Protein AF-A0A935MJV1-F1 (afdb_monomer_lite)

Structure (mmCIF, N/CA/C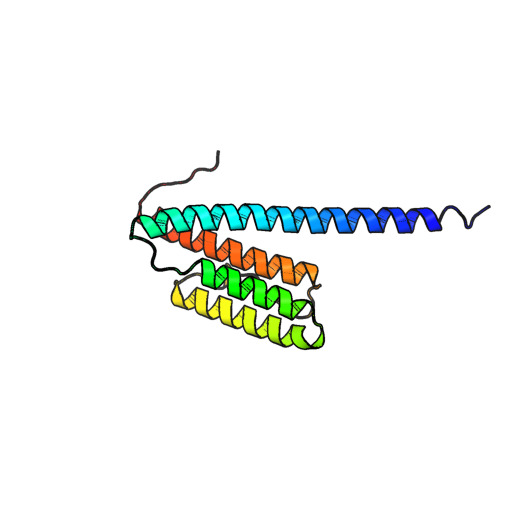/O backbone):
data_AF-A0A935MJV1-F1
#
_entry.id   AF-A0A935MJV1-F1
#
loop_
_atom_site.group_PDB
_atom_site.id
_atom_site.type_symbol
_atom_site.label_atom_id
_atom_site.label_alt_id
_atom_site.label_comp_id
_atom_site.label_asym_id
_atom_site.label_entity_id
_atom_site.label_seq_id
_atom_site.pdbx_PDB_ins_code
_atom_site.Cartn_x
_atom_site.Cartn_y
_atom_site.Cartn_z
_atom_site.occupancy
_atom_site.B_iso_or_equiv
_atom_site.auth_seq_id
_atom_site.auth_comp_id
_atom_site.auth_asym_id
_atom_site.auth_atom_id
_atom_site.pdbx_PDB_model_num
ATOM 1 N N . MET A 1 1 ? 25.104 28.721 -36.592 1.00 45.25 1 MET A N 1
ATOM 2 C CA . MET A 1 1 ? 24.408 28.799 -35.287 1.00 45.25 1 MET A CA 1
ATOM 3 C C . MET A 1 1 ? 23.009 28.169 -35.366 1.00 45.25 1 MET A C 1
ATOM 5 O O . MET A 1 1 ? 22.017 28.880 -35.366 1.00 45.25 1 MET A O 1
ATOM 9 N N . ARG A 1 2 ? 22.903 26.839 -35.495 1.00 43.41 2 ARG A N 1
ATOM 10 C CA . ARG A 1 2 ? 21.606 26.117 -35.509 1.00 43.41 2 ARG A CA 1
ATOM 11 C C . ARG A 1 2 ? 21.583 24.870 -34.611 1.00 43.41 2 ARG A C 1
ATOM 13 O O . ARG A 1 2 ? 20.514 24.358 -34.323 1.00 43.41 2 ARG A O 1
ATOM 20 N N . TYR A 1 3 ? 22.742 24.441 -34.107 1.00 45.44 3 TYR A N 1
ATOM 21 C CA . TYR A 1 3 ? 22.887 23.249 -33.261 1.00 45.44 3 TYR A CA 1
ATOM 22 C C . TYR A 1 3 ? 22.838 23.534 -31.750 1.00 45.44 3 TYR A C 1
ATOM 24 O O . TYR A 1 3 ? 22.781 22.605 -30.956 1.00 45.44 3 TYR A O 1
ATOM 32 N N . LEU A 1 4 ? 22.835 24.808 -31.342 1.00 46.62 4 LEU A N 1
ATOM 33 C CA . LEU A 1 4 ? 22.916 25.210 -29.929 1.00 46.62 4 LEU A CA 1
ATOM 34 C C . LEU A 1 4 ? 21.544 25.302 -29.235 1.00 46.62 4 LEU A C 1
ATOM 36 O O . LEU A 1 4 ? 21.467 25.220 -28.017 1.00 46.62 4 LEU A O 1
ATOM 40 N N . VAL A 1 5 ? 20.453 25.417 -30.001 1.00 50.09 5 VAL A N 1
ATOM 41 C CA . VAL A 1 5 ? 19.089 25.561 -29.453 1.00 50.09 5 VAL A CA 1
ATOM 42 C C . VAL A 1 5 ? 18.458 24.203 -29.116 1.00 50.09 5 VAL A C 1
ATOM 44 O O . VAL A 1 5 ? 17.668 24.102 -28.185 1.00 50.09 5 VAL A O 1
ATOM 47 N N . VAL A 1 6 ? 18.849 23.129 -29.810 1.00 49.47 6 VAL A N 1
ATOM 48 C CA . VAL A 1 6 ? 18.255 21.791 -29.616 1.00 49.47 6 VAL A CA 1
ATOM 49 C C . VAL A 1 6 ? 18.753 21.118 -28.328 1.00 49.47 6 VAL A C 1
ATOM 51 O O . VAL A 1 6 ? 18.018 20.355 -27.711 1.00 49.47 6 VAL A O 1
ATOM 54 N N . PHE A 1 7 ? 19.957 21.454 -27.853 1.00 42.78 7 PHE A N 1
ATOM 55 C CA . PHE A 1 7 ? 20.514 20.867 -26.626 1.00 42.78 7 PHE A CA 1
ATOM 56 C C . PHE A 1 7 ? 19.846 21.395 -25.341 1.00 42.78 7 PHE A C 1
ATOM 58 O O . PHE A 1 7 ? 19.803 20.698 -24.331 1.00 42.78 7 PHE A O 1
ATOM 65 N N . PHE A 1 8 ? 19.274 22.604 -25.378 1.00 44.78 8 PHE A N 1
ATOM 66 C CA . PHE A 1 8 ? 18.661 23.240 -24.205 1.00 44.78 8 PHE A CA 1
ATOM 67 C C . PHE A 1 8 ? 17.241 22.724 -23.906 1.00 44.78 8 PHE A C 1
ATOM 69 O O . PHE A 1 8 ? 16.795 22.759 -22.762 1.00 44.78 8 PHE A O 1
ATOM 76 N N . VAL A 1 9 ? 16.541 22.188 -24.912 1.00 48.84 9 VAL A N 1
ATOM 77 C CA . VAL A 1 9 ? 15.168 21.678 -24.752 1.00 48.84 9 VAL A CA 1
ATOM 78 C C . VAL A 1 9 ? 15.147 20.297 -24.080 1.00 48.84 9 VAL A C 1
ATOM 80 O O . VAL A 1 9 ? 14.246 20.021 -23.294 1.00 48.84 9 VAL A O 1
ATOM 83 N N . CYS A 1 10 ? 16.169 19.455 -24.278 1.00 45.19 10 CYS A N 1
ATOM 84 C CA . CYS A 1 10 ? 16.252 18.154 -23.597 1.00 45.19 10 CYS A CA 1
ATOM 85 C C . CYS A 1 10 ? 16.574 18.266 -22.095 1.00 45.19 10 CYS A C 1
ATOM 87 O O . CYS A 1 10 ? 16.150 17.414 -21.319 1.00 45.19 10 CYS A O 1
ATOM 89 N N . LEU A 1 11 ? 17.282 19.316 -21.664 1.00 47.06 11 LEU A N 1
ATOM 90 C CA . LEU A 1 11 ? 17.616 19.526 -20.247 1.00 47.06 11 LEU A CA 1
ATOM 91 C C . LEU A 1 11 ? 16.421 20.031 -19.423 1.00 47.06 11 LEU A C 1
ATOM 93 O O . LEU A 1 11 ? 16.272 19.643 -18.268 1.00 47.06 11 LEU A O 1
ATOM 97 N N . ALA A 1 12 ? 15.532 20.833 -20.016 1.00 50.91 12 ALA A N 1
ATOM 98 C CA . ALA A 1 12 ? 14.360 21.361 -19.315 1.00 50.91 12 ALA A CA 1
ATOM 99 C C . ALA A 1 12 ? 13.291 20.286 -19.027 1.00 50.91 12 ALA A C 1
ATOM 101 O O . ALA A 1 12 ? 12.625 20.336 -17.993 1.00 50.91 12 ALA A O 1
ATOM 102 N N . VAL A 1 13 ? 13.148 19.279 -19.898 1.00 49.84 13 VAL A N 1
ATOM 103 C CA . VAL A 1 13 ? 12.170 18.192 -19.699 1.00 49.84 13 VAL A CA 1
ATOM 104 C C . VAL A 1 13 ? 12.617 17.238 -18.585 1.00 49.84 13 VAL A C 1
ATOM 106 O O . VAL A 1 13 ? 11.784 16.817 -17.779 1.00 49.84 13 VAL A O 1
ATOM 109 N N . SER A 1 14 ? 13.921 16.969 -18.462 1.00 49.19 14 SER A N 1
ATOM 110 C CA . SER A 1 14 ? 14.461 16.091 -17.412 1.00 49.19 14 SER A CA 1
ATOM 111 C C . SER A 1 14 ? 14.324 16.661 -15.993 1.00 49.19 14 SER A C 1
ATOM 113 O O . SER A 1 14 ? 14.204 15.880 -15.054 1.00 49.19 14 SER A O 1
ATOM 115 N N . CYS A 1 15 ? 14.261 17.987 -15.815 1.00 49.22 15 CYS A N 1
ATOM 116 C CA . CYS A 1 15 ? 14.002 18.585 -14.496 1.00 49.22 15 CYS A CA 1
ATOM 117 C C . CYS A 1 15 ? 12.540 18.431 -14.044 1.00 49.22 15 CYS A C 1
ATOM 119 O O . CYS A 1 15 ? 12.290 18.161 -12.877 1.00 49.22 15 CYS A O 1
ATOM 121 N N . SER A 1 16 ? 11.570 18.518 -14.960 1.00 57.41 16 SER A N 1
ATOM 122 C CA . SER A 1 16 ? 10.143 18.457 -14.593 1.00 57.41 16 SER A CA 1
ATOM 123 C C . SER A 1 16 ? 9.663 17.075 -14.125 1.00 57.41 16 SER A C 1
ATOM 125 O O . SER A 1 16 ? 8.659 16.972 -13.422 1.00 57.41 16 SER A O 1
ATOM 127 N N . ARG A 1 17 ? 10.364 16.003 -14.519 1.00 56.88 17 ARG A N 1
ATOM 128 C CA . ARG A 1 17 ? 9.986 14.625 -14.179 1.00 56.88 17 ARG A CA 1
ATOM 129 C C . ARG A 1 17 ? 10.389 14.254 -12.751 1.00 56.88 17 ARG A C 1
ATOM 131 O O . ARG A 1 17 ? 9.585 13.659 -12.046 1.00 56.88 17 ARG A O 1
ATOM 138 N N . GLY A 1 18 ? 11.580 14.673 -12.319 1.00 61.56 18 GLY A N 1
ATOM 139 C CA . GLY A 1 18 ? 12.052 14.445 -10.949 1.00 61.56 18 GLY A CA 1
ATOM 140 C C . GLY A 1 18 ? 11.225 15.188 -9.895 1.00 61.56 18 GLY A C 1
ATOM 141 O O . GLY A 1 18 ? 10.967 14.642 -8.827 1.00 61.56 18 GLY A O 1
ATOM 142 N N . ASP A 1 19 ? 10.748 16.397 -10.210 1.00 68.06 19 ASP A N 1
ATOM 143 C CA . ASP A 1 19 ? 9.903 17.171 -9.291 1.00 68.06 19 ASP A CA 1
ATOM 144 C C . ASP A 1 19 ? 8.531 16.516 -9.071 1.00 68.06 19 ASP A C 1
ATOM 146 O O . ASP A 1 19 ? 8.060 16.442 -7.938 1.00 68.06 19 ASP A O 1
ATOM 150 N N . ARG A 1 20 ? 7.917 15.971 -10.131 1.00 70.38 20 ARG A N 1
ATOM 151 C CA . ARG A 1 20 ? 6.622 15.271 -10.042 1.00 70.38 20 ARG A CA 1
ATOM 152 C C . ARG A 1 20 ? 6.709 13.955 -9.279 1.00 70.38 20 ARG A C 1
ATOM 154 O O . ARG A 1 20 ? 5.825 13.654 -8.481 1.00 70.38 20 ARG A O 1
ATOM 161 N N . GLU A 1 21 ? 7.769 13.182 -9.510 1.00 74.31 21 GLU A N 1
ATOM 162 C CA . GLU A 1 21 ? 8.007 11.935 -8.781 1.00 74.31 21 GLU A CA 1
ATOM 163 C C . GLU A 1 21 ? 8.151 12.220 -7.282 1.00 74.31 21 GLU A C 1
ATOM 165 O O . GLU A 1 21 ? 7.480 11.604 -6.454 1.00 74.31 21 GLU A O 1
ATOM 170 N N . LYS A 1 22 ? 8.968 13.220 -6.932 1.00 79.50 22 LYS A N 1
ATOM 171 C CA . LYS A 1 22 ? 9.174 13.633 -5.545 1.00 79.50 22 LYS A CA 1
ATOM 172 C C . LYS A 1 22 ? 7.881 14.115 -4.888 1.00 79.50 22 LYS A C 1
ATOM 174 O O . LYS A 1 22 ? 7.577 13.686 -3.780 1.00 79.50 22 LYS A O 1
ATOM 179 N N . GLU A 1 23 ? 7.099 14.941 -5.579 1.00 80.69 23 GLU A N 1
ATOM 180 C CA . GLU A 1 23 ? 5.800 15.413 -5.090 1.00 80.69 23 GLU A CA 1
ATOM 181 C C . GLU A 1 23 ? 4.832 14.247 -4.821 1.00 80.69 23 GLU A C 1
ATOM 183 O O . GLU A 1 23 ? 4.175 14.214 -3.778 1.00 80.69 23 GLU A O 1
ATOM 188 N N . SER A 1 24 ? 4.789 13.244 -5.707 1.00 79.88 24 SER A N 1
ATOM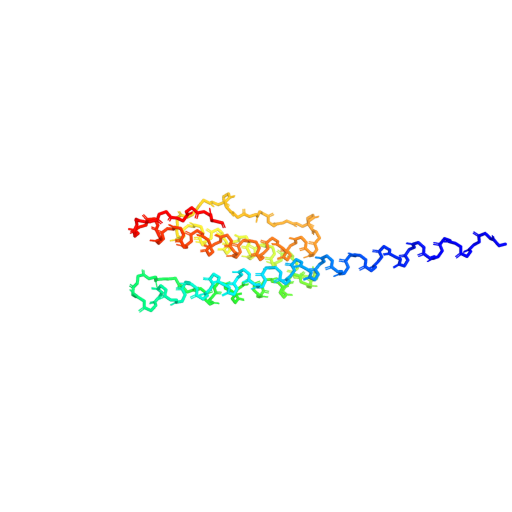 189 C CA . SER A 1 24 ? 3.958 12.049 -5.505 1.00 79.88 24 SER A CA 1
ATOM 190 C C . SER A 1 24 ? 4.417 11.217 -4.307 1.00 79.88 24 SER A C 1
ATOM 192 O O . SER A 1 24 ? 3.587 10.732 -3.536 1.00 79.88 24 SER A O 1
ATOM 194 N N . GLN A 1 25 ? 5.728 11.034 -4.132 1.00 82.44 25 GLN A N 1
ATOM 195 C CA . GLN A 1 25 ? 6.269 10.280 -2.998 1.00 82.44 25 GLN A CA 1
ATOM 196 C C . GLN A 1 25 ? 6.013 11.007 -1.669 1.00 82.44 25 GLN A C 1
ATOM 198 O O . GLN A 1 25 ? 5.605 10.377 -0.690 1.00 82.44 25 GLN A O 1
ATOM 203 N N . ASP A 1 26 ? 6.171 12.332 -1.647 1.00 87.38 26 ASP A N 1
ATOM 204 C CA . ASP A 1 26 ? 5.879 13.169 -0.481 1.00 87.38 26 ASP A CA 1
ATOM 205 C C . ASP A 1 26 ? 4.382 13.129 -0.122 1.00 87.38 26 ASP A C 1
ATOM 207 O O . ASP A 1 26 ? 4.027 13.023 1.058 1.00 87.38 26 ASP A O 1
ATOM 211 N N . TYR A 1 27 ? 3.497 13.139 -1.128 1.00 89.25 27 TYR A N 1
ATOM 212 C CA . TYR A 1 27 ? 2.057 12.953 -0.938 1.00 89.25 27 TYR A CA 1
ATOM 213 C C . TYR A 1 27 ? 1.738 11.610 -0.271 1.00 89.25 27 TYR A C 1
ATOM 215 O O . TYR A 1 27 ? 1.084 11.587 0.777 1.00 89.25 27 TYR A O 1
ATOM 223 N N . PHE A 1 28 ? 2.226 10.497 -0.834 1.00 90.00 28 PHE A N 1
ATOM 224 C CA . PHE A 1 28 ? 1.964 9.170 -0.274 1.00 90.00 28 PHE A CA 1
ATOM 225 C C . PHE A 1 28 ? 2.489 9.048 1.148 1.00 90.00 28 PHE A C 1
ATOM 227 O O . PHE A 1 28 ? 1.771 8.561 2.019 1.00 90.00 28 PHE A O 1
ATOM 234 N N . LYS A 1 29 ? 3.706 9.541 1.401 1.00 90.62 29 LYS A N 1
ATOM 235 C CA . LYS A 1 29 ? 4.295 9.547 2.737 1.00 90.62 29 LYS A CA 1
ATOM 236 C C . LYS A 1 29 ? 3.392 10.260 3.740 1.00 90.62 29 LYS A C 1
ATOM 238 O O . LYS A 1 29 ? 3.060 9.690 4.775 1.00 90.62 29 LYS A O 1
ATOM 243 N N . LYS A 1 30 ? 2.959 11.483 3.423 1.00 92.50 30 LYS A N 1
ATOM 244 C CA . LYS A 1 30 ? 2.107 12.285 4.308 1.00 92.50 30 LYS A CA 1
ATOM 245 C C . LYS A 1 30 ? 0.775 11.594 4.611 1.00 92.50 30 LYS A C 1
ATOM 247 O O . LYS A 1 30 ? 0.355 11.563 5.769 1.00 92.50 30 LYS A O 1
ATOM 252 N N . GLU A 1 31 ? 0.104 11.057 3.595 1.00 92.44 31 GLU A N 1
ATOM 253 C CA . GLU A 1 31 ? -1.197 10.408 3.777 1.00 92.44 31 GLU A CA 1
ATOM 254 C C . GLU A 1 31 ? -1.080 9.088 4.547 1.00 92.44 31 GLU A C 1
ATOM 256 O O . GLU A 1 31 ? -1.866 8.854 5.467 1.00 92.44 31 GLU A O 1
ATOM 261 N N . ILE A 1 32 ? -0.080 8.259 4.236 1.00 91.50 32 ILE A N 1
ATOM 262 C CA . ILE A 1 32 ? 0.193 7.0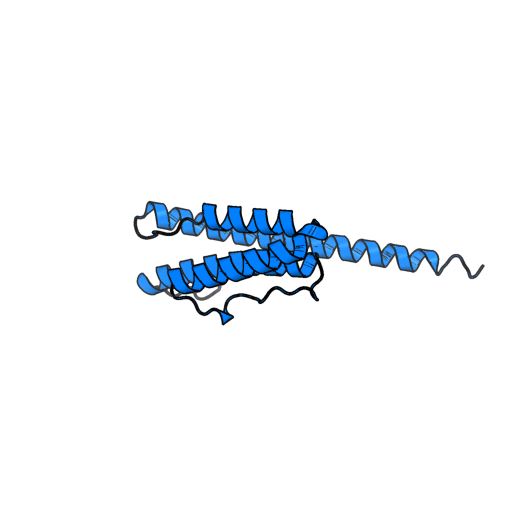14 4.964 1.00 91.50 32 ILE A CA 1
ATOM 263 C C . ILE A 1 32 ? 0.509 7.310 6.429 1.00 91.50 32 ILE A C 1
ATOM 265 O O . ILE A 1 32 ? -0.173 6.774 7.303 1.00 91.50 32 ILE A O 1
ATOM 269 N N . ASP A 1 33 ? 1.441 8.228 6.704 1.00 91.31 33 ASP A N 1
ATOM 270 C CA . ASP A 1 33 ? 1.814 8.612 8.069 1.00 91.31 33 ASP A CA 1
ATOM 271 C C . ASP A 1 33 ? 0.572 9.118 8.843 1.00 91.31 33 ASP A C 1
ATOM 273 O O . ASP A 1 33 ? 0.333 8.732 9.993 1.00 91.31 33 ASP A O 1
ATOM 277 N N . SER A 1 34 ? -0.297 9.903 8.188 1.00 89.88 34 SER A N 1
ATOM 278 C CA . SER A 1 34 ? -1.562 10.373 8.772 1.00 89.88 34 SER A CA 1
ATOM 279 C C . SER A 1 34 ? -2.547 9.239 9.082 1.00 89.88 34 SER A C 1
ATOM 281 O O . SER A 1 34 ? -3.177 9.239 10.147 1.00 89.88 34 SER A O 1
ATOM 283 N N . ARG A 1 35 ? -2.723 8.264 8.178 1.00 90.00 35 ARG A N 1
ATOM 284 C CA . ARG A 1 35 ? -3.662 7.149 8.398 1.00 90.00 35 ARG A CA 1
ATOM 285 C C . ARG A 1 35 ? -3.143 6.158 9.426 1.00 90.00 35 ARG A C 1
ATOM 287 O O . ARG A 1 35 ? -3.932 5.708 10.254 1.00 90.00 35 ARG A O 1
ATOM 294 N N . MET A 1 36 ? -1.841 5.887 9.438 1.00 90.50 36 MET A N 1
ATOM 295 C CA . MET A 1 36 ? -1.205 5.063 10.462 1.00 90.50 36 MET A CA 1
ATOM 296 C C . MET A 1 36 ? -1.378 5.669 11.857 1.00 90.50 36 MET A C 1
ATOM 298 O O . MET A 1 36 ? -1.737 4.944 12.784 1.00 90.50 36 MET A O 1
ATOM 302 N N . ALA A 1 37 ? -1.200 6.988 12.013 1.00 89.12 37 ALA A N 1
ATOM 303 C CA . ALA A 1 37 ? -1.428 7.671 13.288 1.00 89.12 37 ALA A CA 1
ATOM 304 C C . ALA A 1 37 ? -2.873 7.487 13.786 1.00 89.12 37 ALA A C 1
ATOM 306 O O . ALA A 1 37 ? -3.084 7.028 14.908 1.00 89.12 37 ALA A O 1
ATOM 307 N N . LYS A 1 38 ? -3.863 7.728 12.916 1.00 86.75 38 LYS A N 1
ATOM 308 C CA . LYS A 1 38 ? -5.290 7.535 13.238 1.00 86.75 38 LYS A CA 1
ATOM 309 C C . LYS A 1 38 ? -5.626 6.087 13.597 1.00 86.75 38 LYS A C 1
ATOM 311 O O . LYS A 1 38 ? -6.383 5.831 14.525 1.00 86.75 38 LYS A O 1
ATOM 316 N N . LEU A 1 39 ? -5.075 5.118 12.870 1.00 86.38 39 LEU A N 1
ATOM 317 C CA . LEU A 1 39 ? -5.298 3.701 13.162 1.00 86.38 39 LEU A CA 1
ATOM 318 C C . LEU A 1 39 ? -4.636 3.277 14.477 1.00 86.38 39 LEU A C 1
ATOM 320 O O . LEU A 1 39 ? -5.185 2.459 15.211 1.00 86.38 39 LEU A O 1
ATOM 324 N N . LYS A 1 40 ? -3.479 3.854 14.808 1.00 84.81 40 LYS A N 1
ATOM 325 C CA . LYS A 1 40 ? -2.800 3.619 16.083 1.00 84.81 40 LYS A CA 1
ATOM 326 C C . LYS A 1 40 ? -3.615 4.154 17.263 1.00 84.81 40 LYS A C 1
ATOM 328 O O . LYS A 1 40 ? -3.716 3.460 18.268 1.00 84.81 40 LYS A O 1
ATOM 333 N N . GLU A 1 41 ? -4.234 5.327 17.126 1.00 82.94 41 GLU A N 1
ATOM 334 C CA . GLU A 1 41 ? -5.186 5.858 18.115 1.00 82.94 41 GLU A CA 1
ATOM 335 C C . GLU A 1 41 ? -6.349 4.881 18.358 1.00 82.94 41 GLU A C 1
ATOM 337 O O . GLU A 1 41 ? -6.651 4.565 19.506 1.00 82.94 41 GLU A O 1
ATOM 342 N N . LEU A 1 42 ? -6.933 4.318 17.292 1.00 77.62 42 LEU A N 1
ATOM 343 C CA . LEU A 1 42 ? -8.009 3.321 17.399 1.00 77.62 42 LEU A CA 1
ATOM 344 C C . LEU A 1 42 ? -7.548 2.000 18.039 1.00 77.62 42 LEU A C 1
ATOM 346 O O . LEU A 1 42 ? -8.295 1.389 18.798 1.00 77.62 42 LEU A O 1
ATOM 350 N N . LYS A 1 43 ? -6.310 1.559 17.779 1.00 73.25 43 LYS A N 1
ATOM 351 C CA . LYS A 1 43 ? -5.733 0.358 18.411 1.00 73.25 43 LYS A CA 1
ATOM 352 C C . LYS A 1 43 ? -5.588 0.515 19.925 1.00 73.25 43 LYS A C 1
ATOM 354 O O . LYS A 1 43 ? -5.829 -0.443 20.647 1.00 73.25 43 LYS A O 1
ATOM 359 N N . PHE A 1 44 ? -5.229 1.706 20.408 1.00 63.31 44 PHE A N 1
ATOM 360 C CA . PHE A 1 44 ? -5.166 1.990 21.848 1.00 63.31 44 PHE A CA 1
ATOM 361 C C . PHE A 1 44 ? -6.544 2.096 22.514 1.00 63.31 44 PHE A C 1
ATOM 363 O O . PHE A 1 44 ? -6.629 1.981 23.732 1.00 63.31 44 PHE A O 1
ATOM 370 N N . ALA A 1 45 ? -7.610 2.288 21.733 1.00 63.44 45 ALA A N 1
ATOM 371 C CA . ALA A 1 45 ? -8.994 2.255 22.201 1.00 63.44 45 ALA A CA 1
ATOM 372 C C . ALA A 1 45 ? -9.608 0.831 22.191 1.00 63.44 45 ALA A C 1
ATOM 374 O O . ALA A 1 45 ? -10.826 0.696 22.266 1.00 63.44 45 ALA A O 1
ATOM 375 N N . ASP A 1 46 ? -8.780 -0.221 22.079 1.00 60.38 46 ASP A N 1
ATOM 376 C CA . ASP A 1 46 ? -9.133 -1.656 22.105 1.00 60.38 46 ASP A CA 1
ATOM 377 C C . ASP A 1 46 ? -10.107 -2.158 21.016 1.00 60.38 46 ASP A C 1
ATOM 379 O O . ASP A 1 46 ? -10.575 -3.297 21.065 1.00 60.38 46 ASP A O 1
ATOM 383 N N . SER A 1 47 ? -10.382 -1.370 19.972 1.00 61.59 47 SER A N 1
ATOM 384 C CA . SER A 1 47 ? -11.295 -1.780 18.894 1.00 61.59 47 SER A CA 1
ATOM 385 C C . SER A 1 47 ? -10.583 -2.469 17.715 1.00 61.59 47 SER A C 1
ATOM 387 O O . SER A 1 47 ? -11.152 -3.356 17.068 1.00 61.59 47 SER A O 1
ATOM 389 N N . LEU A 1 48 ? -9.323 -2.116 17.427 1.00 70.81 48 LEU A N 1
ATOM 390 C CA . LEU A 1 48 ? -8.627 -2.503 16.192 1.00 70.81 48 LEU A CA 1
ATOM 391 C C . LEU A 1 48 ? -7.675 -3.708 16.346 1.00 70.81 48 LEU A C 1
ATOM 393 O O . LEU A 1 48 ? -6.606 -3.591 16.938 1.00 70.81 48 LEU A O 1
ATOM 397 N N . GLN A 1 49 ? -7.991 -4.841 15.700 1.00 73.94 49 GLN A N 1
ATOM 398 C CA . GLN A 1 49 ? -7.137 -6.051 15.662 1.00 73.94 49 GLN A CA 1
ATOM 399 C C . GLN A 1 49 ? -6.249 -6.148 14.403 1.00 73.94 49 GLN A C 1
ATOM 401 O O . GLN A 1 49 ? -5.951 -7.239 13.916 1.00 73.94 49 GLN A O 1
ATOM 406 N N . VAL A 1 50 ? -5.846 -5.013 13.828 1.00 80.75 50 VAL A N 1
ATOM 407 C CA . VAL A 1 50 ? -5.007 -4.977 12.617 1.00 80.75 50 VAL A CA 1
ATOM 408 C C . VAL A 1 50 ? -3.588 -4.556 12.976 1.00 80.75 50 VAL A C 1
ATOM 410 O O . VAL A 1 50 ? -3.390 -3.557 13.674 1.00 80.75 50 VAL A O 1
ATOM 413 N N . ASP A 1 51 ? -2.591 -5.294 12.482 1.00 85.38 51 ASP A N 1
ATOM 414 C CA . ASP A 1 51 ? -1.199 -4.856 12.535 1.00 85.38 51 ASP A CA 1
ATOM 415 C C . ASP A 1 51 ? -0.869 -3.971 11.328 1.00 85.38 51 ASP A C 1
ATOM 417 O O . ASP A 1 51 ? -0.545 -4.427 10.237 1.00 85.38 51 ASP A O 1
ATOM 421 N N . ILE A 1 52 ? -1.016 -2.667 11.531 1.00 87.56 52 ILE A N 1
ATOM 422 C CA . ILE A 1 52 ? -0.764 -1.648 10.510 1.00 87.56 52 ILE A CA 1
ATOM 423 C C . ILE A 1 52 ? 0.732 -1.493 10.214 1.00 87.56 52 ILE A C 1
ATOM 425 O O . ILE A 1 52 ? 1.100 -1.135 9.099 1.00 87.56 52 ILE A O 1
ATOM 429 N N . LEU A 1 53 ? 1.601 -1.779 11.189 1.00 88.19 53 LEU A N 1
ATOM 430 C CA . LEU A 1 53 ? 3.044 -1.676 10.992 1.00 88.19 53 LEU A CA 1
ATOM 431 C C . LEU A 1 53 ? 3.561 -2.821 10.115 1.00 88.19 53 LEU A C 1
ATOM 433 O O . LEU A 1 53 ? 4.438 -2.603 9.279 1.00 88.19 53 LEU A O 1
ATOM 437 N N . GLU A 1 54 ? 2.994 -4.018 10.277 1.00 90.94 54 GLU A N 1
ATOM 438 C CA . GLU A 1 54 ? 3.274 -5.165 9.408 1.00 90.94 54 GLU A CA 1
ATOM 439 C C . GLU A 1 54 ? 2.959 -4.841 7.939 1.00 90.94 54 GLU A C 1
ATOM 441 O O . GLU A 1 54 ? 3.803 -5.056 7.070 1.00 90.94 54 GLU A O 1
ATOM 446 N N . VAL A 1 55 ? 1.794 -4.238 7.666 1.00 92.44 55 VAL A N 1
ATOM 447 C CA . VAL A 1 55 ? 1.392 -3.845 6.302 1.00 92.44 55 VAL A CA 1
ATOM 448 C C . VAL A 1 55 ? 2.369 -2.849 5.686 1.00 92.44 55 VAL A C 1
ATOM 450 O O . VAL A 1 55 ? 2.822 -3.060 4.562 1.00 92.44 55 VAL A O 1
ATOM 453 N N . HIS A 1 56 ? 2.748 -1.808 6.429 1.00 94.81 56 HIS A N 1
ATOM 454 C CA . HIS A 1 56 ? 3.740 -0.835 5.971 1.00 94.81 56 HIS A CA 1
ATOM 455 C C . HIS A 1 56 ? 5.089 -1.496 5.643 1.00 94.81 56 HIS A C 1
ATOM 457 O O . HIS A 1 56 ? 5.685 -1.237 4.598 1.00 94.81 56 HIS A O 1
ATOM 463 N N . THR A 1 57 ? 5.541 -2.399 6.517 1.00 95.06 57 THR A N 1
ATOM 464 C CA . THR A 1 57 ? 6.831 -3.089 6.384 1.00 95.06 57 THR A CA 1
ATOM 465 C C . THR A 1 57 ? 6.871 -3.996 5.153 1.00 95.06 57 THR A C 1
ATOM 467 O O . THR A 1 57 ? 7.860 -3.990 4.418 1.00 95.06 57 THR A O 1
ATOM 470 N N . GLU A 1 58 ? 5.802 -4.751 4.881 1.00 95.38 58 GLU A N 1
ATOM 471 C CA . GLU A 1 58 ? 5.734 -5.597 3.682 1.00 95.38 58 GLU A CA 1
ATOM 472 C C . GLU A 1 58 ? 5.669 -4.762 2.396 1.00 95.38 58 GLU A C 1
ATOM 474 O O . GLU A 1 58 ? 6.332 -5.092 1.412 1.00 95.38 58 GLU A O 1
ATOM 479 N N . VAL A 1 59 ? 4.959 -3.630 2.399 1.00 94.81 59 VAL A N 1
ATOM 480 C CA . VAL A 1 59 ? 4.931 -2.723 1.239 1.00 94.81 59 VAL A CA 1
ATOM 481 C C . VAL A 1 59 ? 6.312 -2.124 0.963 1.00 94.81 59 VAL A C 1
ATOM 483 O O . VAL A 1 59 ? 6.756 -2.122 -0.188 1.00 94.81 59 VAL A O 1
ATOM 486 N N . ASP A 1 60 ? 7.035 -1.686 1.994 1.00 94.50 60 ASP A N 1
ATOM 487 C CA . ASP A 1 60 ? 8.410 -1.191 1.856 1.00 94.50 60 ASP A CA 1
ATOM 488 C C . ASP A 1 60 ? 9.368 -2.274 1.343 1.00 94.50 60 ASP A C 1
ATOM 490 O O . ASP A 1 60 ? 10.241 -2.007 0.507 1.00 94.50 60 ASP A O 1
ATOM 494 N N . ARG A 1 61 ? 9.166 -3.525 1.764 1.00 95.19 61 ARG A N 1
ATOM 495 C CA . ARG A 1 61 ? 9.904 -4.673 1.235 1.00 95.19 61 ARG A CA 1
ATOM 496 C C . ARG A 1 61 ? 9.625 -4.893 -0.253 1.00 95.19 61 ARG A C 1
ATOM 498 O O . ARG A 1 61 ? 10.570 -5.109 -1.013 1.00 95.19 61 ARG A O 1
ATOM 505 N N . PHE A 1 62 ? 8.370 -4.820 -0.699 1.00 95.19 62 PHE A N 1
ATOM 506 C CA . PHE A 1 62 ? 8.033 -4.952 -2.124 1.00 95.19 62 PHE A CA 1
ATOM 507 C C . PHE A 1 62 ? 8.616 -3.812 -2.957 1.00 95.19 62 PHE A C 1
ATOM 509 O O . PHE A 1 62 ? 9.148 -4.058 -4.043 1.00 95.19 62 PHE A O 1
ATOM 516 N N . LEU A 1 63 ? 8.593 -2.585 -2.433 1.00 93.44 63 LEU A N 1
ATOM 517 C CA . LEU A 1 63 ? 9.229 -1.433 -3.069 1.00 93.44 63 LEU A CA 1
ATOM 518 C C . LEU A 1 63 ? 10.727 -1.657 -3.251 1.00 93.44 63 LEU A C 1
ATOM 520 O O . LEU A 1 63 ? 11.246 -1.427 -4.342 1.00 93.44 63 LEU A O 1
ATOM 524 N N . LEU A 1 64 ? 11.416 -2.153 -2.222 1.00 93.25 64 LEU A N 1
ATOM 525 C CA . LEU A 1 64 ? 12.836 -2.477 -2.317 1.00 93.25 64 LEU A CA 1
ATOM 526 C C . LEU A 1 64 ? 13.101 -3.555 -3.377 1.00 93.25 64 LEU A C 1
ATOM 528 O O . LEU A 1 64 ? 13.961 -3.355 -4.231 1.00 93.25 64 LEU A O 1
ATOM 532 N N . LEU A 1 65 ? 12.334 -4.650 -3.365 1.00 91.62 65 LEU A N 1
ATOM 533 C CA . LEU A 1 65 ? 12.472 -5.738 -4.340 1.00 91.62 65 LEU A CA 1
ATOM 534 C C . LEU A 1 65 ? 12.175 -5.285 -5.774 1.00 91.62 65 LEU A C 1
ATOM 536 O O . LEU A 1 65 ? 12.826 -5.744 -6.702 1.00 91.62 65 LEU A O 1
ATOM 540 N N . SER A 1 66 ? 11.217 -4.374 -5.964 1.00 91.19 66 SER A N 1
ATOM 541 C CA . SER A 1 66 ? 10.828 -3.895 -7.297 1.00 91.19 66 SER A CA 1
ATOM 542 C C . SER A 1 66 ? 11.915 -3.072 -7.994 1.00 91.19 66 SER A C 1
ATOM 544 O O . SER A 1 66 ? 11.918 -2.981 -9.216 1.00 91.19 66 SER A O 1
ATOM 546 N N . LYS A 1 67 ? 12.852 -2.484 -7.239 1.00 89.75 67 LYS A N 1
ATOM 547 C CA . LYS A 1 67 ? 13.962 -1.697 -7.800 1.00 89.75 67 LYS A CA 1
ATOM 548 C C . LYS A 1 67 ? 15.007 -2.563 -8.495 1.00 89.75 67 LYS A C 1
ATOM 550 O O . LYS A 1 67 ? 15.766 -2.050 -9.314 1.00 89.75 67 LYS A O 1
ATOM 555 N N . ASP A 1 68 ? 15.057 -3.845 -8.157 1.00 89.50 68 ASP A N 1
ATOM 556 C CA . ASP A 1 68 ? 15.932 -4.812 -8.795 1.00 89.50 68 ASP A CA 1
ATOM 557 C C . ASP A 1 68 ? 15.167 -5.539 -9.906 1.00 89.50 68 ASP A C 1
ATOM 559 O O . ASP A 1 68 ? 14.168 -6.218 -9.663 1.00 89.50 68 ASP A O 1
ATOM 563 N N . ILE A 1 69 ? 15.643 -5.389 -11.143 1.00 82.50 69 ILE A N 1
ATOM 564 C CA . ILE A 1 69 ? 14.980 -5.935 -12.328 1.00 82.50 69 ILE A CA 1
ATOM 565 C C . ILE A 1 69 ? 14.911 -7.466 -12.303 1.00 82.50 69 ILE A C 1
ATOM 567 O O . ILE A 1 69 ? 13.938 -8.033 -12.797 1.00 82.50 69 ILE A O 1
ATOM 571 N N . GLU A 1 70 ? 15.891 -8.132 -11.683 1.00 88.06 70 GLU A N 1
ATOM 572 C CA . GLU A 1 70 ? 15.904 -9.593 -11.536 1.00 88.06 70 GLU A CA 1
ATOM 573 C C . GLU A 1 70 ? 14.813 -10.066 -10.564 1.00 88.06 70 GLU A C 1
ATOM 575 O O . GLU A 1 70 ? 14.280 -11.169 -10.694 1.00 88.06 70 GLU A O 1
ATOM 580 N N . ASN A 1 71 ? 14.427 -9.196 -9.627 1.00 89.50 71 ASN A N 1
ATOM 581 C CA . ASN A 1 71 ? 13.441 -9.461 -8.585 1.00 89.50 71 ASN A CA 1
ATOM 582 C C . ASN A 1 71 ? 12.071 -8.817 -8.852 1.00 89.50 71 ASN A C 1
ATOM 584 O O . ASN A 1 71 ? 11.130 -9.040 -8.084 1.00 89.50 71 ASN A O 1
ATOM 588 N N . LEU A 1 72 ? 11.917 -8.065 -9.946 1.00 90.06 72 LEU A N 1
ATOM 589 C CA . LEU A 1 72 ? 10.689 -7.339 -10.274 1.00 90.06 72 LEU A CA 1
ATOM 590 C C . LEU A 1 72 ? 9.476 -8.272 -10.375 1.00 90.06 72 LEU A C 1
ATOM 592 O O . LEU A 1 72 ? 8.436 -8.022 -9.767 1.00 90.06 72 LEU A O 1
ATOM 596 N N . ASP A 1 73 ? 9.630 -9.389 -11.083 1.00 91.50 73 ASP A N 1
ATOM 597 C CA . ASP A 1 73 ? 8.580 -10.401 -11.232 1.00 91.50 73 ASP A CA 1
ATOM 598 C C . ASP A 1 73 ? 8.153 -10.999 -9.892 1.00 91.50 73 ASP A C 1
ATOM 600 O O . ASP A 1 73 ? 6.965 -11.220 -9.638 1.00 91.50 73 ASP A O 1
ATOM 604 N N . VAL A 1 74 ? 9.131 -11.253 -9.023 1.00 92.69 74 VAL A N 1
ATOM 605 C CA . VAL A 1 74 ? 8.897 -11.787 -7.683 1.00 92.69 74 VAL A CA 1
ATOM 606 C C . VAL A 1 74 ? 8.149 -10.755 -6.842 1.00 92.69 74 VAL A C 1
ATOM 608 O O . VAL A 1 74 ? 7.145 -11.101 -6.224 1.00 92.69 74 VAL A O 1
ATOM 611 N N . SER A 1 75 ? 8.564 -9.486 -6.876 1.00 93.38 75 SER A N 1
ATOM 612 C CA . SER A 1 75 ? 7.891 -8.393 -6.165 1.00 93.38 75 SER A CA 1
ATOM 613 C C . SER A 1 75 ? 6.432 -8.225 -6.604 1.00 93.38 75 SER A C 1
ATOM 615 O O . SER A 1 75 ? 5.530 -8.152 -5.764 1.00 93.38 75 SER A O 1
ATOM 617 N N . ILE A 1 76 ? 6.165 -8.254 -7.914 1.00 93.94 76 ILE A N 1
ATOM 618 C CA . ILE A 1 76 ? 4.803 -8.159 -8.461 1.00 93.94 76 ILE A CA 1
ATOM 619 C C . ILE A 1 76 ? 3.938 -9.324 -7.964 1.00 93.94 76 ILE A C 1
ATOM 621 O O . ILE A 1 76 ? 2.816 -9.118 -7.504 1.00 93.94 76 ILE A O 1
ATOM 625 N N . ASN A 1 77 ? 4.446 -10.555 -8.021 1.00 94.88 77 ASN A N 1
ATOM 626 C CA . ASN A 1 77 ? 3.676 -11.724 -7.597 1.00 94.88 77 ASN A CA 1
ATOM 627 C C . ASN A 1 77 ? 3.425 -11.744 -6.083 1.00 94.88 77 ASN A C 1
ATOM 629 O O . ASN A 1 77 ? 2.312 -12.053 -5.652 1.00 94.88 77 ASN A O 1
ATOM 633 N N . LEU A 1 78 ? 4.434 -11.396 -5.279 1.00 95.25 78 LEU A N 1
ATOM 634 C CA . LEU A 1 78 ? 4.311 -11.339 -3.823 1.00 95.25 78 LEU A CA 1
ATOM 635 C C . LEU A 1 78 ? 3.332 -10.251 -3.383 1.00 95.25 78 LEU A C 1
ATOM 637 O O . LEU A 1 78 ? 2.442 -10.532 -2.586 1.00 95.25 78 LEU A O 1
ATOM 641 N N . SER A 1 79 ? 3.443 -9.046 -3.942 1.00 95.62 79 SER A N 1
ATOM 642 C CA . SER A 1 79 ? 2.541 -7.940 -3.607 1.00 95.62 79 SER A CA 1
ATOM 643 C C . SER A 1 79 ? 1.091 -8.238 -3.986 1.00 95.62 79 SER A C 1
ATOM 645 O O . SER A 1 79 ? 0.192 -8.010 -3.179 1.00 95.62 79 SER A O 1
ATOM 647 N N . ARG A 1 80 ? 0.839 -8.823 -5.166 1.00 94.50 80 ARG A N 1
ATOM 648 C CA . ARG A 1 80 ? -0.512 -9.255 -5.567 1.00 94.50 80 ARG A CA 1
ATOM 649 C C . ARG A 1 80 ? -1.100 -10.257 -4.583 1.00 94.50 80 ARG A C 1
ATOM 651 O O . ARG A 1 80 ? -2.204 -10.037 -4.094 1.00 94.50 80 ARG A O 1
ATOM 658 N N . LYS A 1 81 ? -0.343 -11.310 -4.259 1.00 95.31 81 LYS A N 1
ATOM 659 C CA . LYS A 1 81 ? -0.764 -12.326 -3.290 1.00 95.31 81 LYS A CA 1
ATOM 660 C C . LYS A 1 81 ? -1.048 -11.705 -1.920 1.00 95.31 81 LYS A C 1
ATOM 662 O O . LYS A 1 81 ? -2.054 -12.030 -1.302 1.00 95.31 81 LYS A O 1
ATOM 667 N N . TYR A 1 82 ? -0.199 -10.785 -1.474 1.00 95.81 82 TYR A N 1
ATOM 668 C CA . TYR A 1 82 ? -0.359 -10.109 -0.193 1.00 95.81 82 TYR A CA 1
ATOM 669 C C . TYR A 1 82 ? -1.658 -9.292 -0.119 1.00 95.81 82 TYR A C 1
ATOM 671 O O . TYR A 1 82 ? -2.430 -9.434 0.828 1.00 95.81 82 TYR A O 1
ATOM 679 N N . PHE A 1 83 ? -1.963 -8.485 -1.142 1.00 95.44 83 PHE A N 1
ATOM 680 C CA . PHE A 1 83 ? -3.219 -7.727 -1.174 1.00 95.44 83 PHE A CA 1
ATOM 681 C C . PHE A 1 83 ? -4.453 -8.622 -1.378 1.00 95.44 83 PHE A C 1
ATOM 683 O O . PHE A 1 83 ? -5.514 -8.314 -0.831 1.00 95.44 83 PHE A O 1
ATOM 690 N N . ASP A 1 84 ? -4.329 -9.753 -2.083 1.00 94.75 84 ASP A N 1
ATOM 691 C CA . ASP A 1 84 ? -5.383 -10.775 -2.145 1.00 94.75 84 ASP A CA 1
ATOM 692 C C . ASP A 1 84 ? -5.684 -11.334 -0.743 1.00 94.75 84 ASP A C 1
ATOM 694 O O . ASP A 1 84 ? -6.842 -11.360 -0.321 1.00 94.75 84 ASP A O 1
ATOM 698 N N . GLU A 1 85 ? -4.653 -11.711 0.015 1.00 94.31 85 GLU A N 1
ATOM 699 C CA . GLU A 1 85 ? -4.782 -12.220 1.386 1.00 94.31 85 GLU A CA 1
ATOM 700 C C . GLU A 1 85 ? -5.385 -11.176 2.335 1.00 94.31 85 GLU A C 1
ATOM 702 O O . GLU A 1 85 ? -6.297 -11.496 3.101 1.00 94.31 85 GLU A O 1
ATOM 707 N N . LEU A 1 86 ? -4.952 -9.913 2.252 1.00 93.19 86 LEU A N 1
ATOM 708 C CA . LEU A 1 86 ? -5.551 -8.819 3.023 1.00 93.19 86 LEU A CA 1
ATOM 709 C C . LEU A 1 86 ? -7.029 -8.621 2.669 1.00 93.19 86 LEU A C 1
ATOM 711 O O . LEU A 1 86 ? -7.859 -8.464 3.569 1.00 93.19 86 LEU A O 1
ATOM 715 N N . SER A 1 87 ? -7.377 -8.664 1.380 1.00 93.00 87 SER A N 1
ATOM 716 C CA . SER A 1 87 ? -8.766 -8.514 0.938 1.00 93.00 87 SER A CA 1
ATOM 717 C C . SER A 1 87 ? -9.668 -9.603 1.528 1.00 93.00 87 SER A C 1
ATOM 719 O O . SER A 1 87 ? -10.745 -9.297 2.040 1.00 93.00 87 SER A O 1
ATOM 721 N N . GLN A 1 88 ? -9.191 -10.850 1.568 1.00 92.81 88 GLN A N 1
ATOM 722 C CA . GLN A 1 88 ? -9.912 -11.979 2.154 1.00 92.81 88 GLN A CA 1
ATOM 723 C C . GLN A 1 88 ? -10.003 -11.863 3.677 1.00 92.81 88 GLN A C 1
ATOM 725 O O . GLN A 1 88 ? -11.095 -11.955 4.238 1.00 92.81 88 GLN A O 1
ATOM 730 N N . LYS A 1 89 ? -8.873 -11.606 4.349 1.00 90.50 89 LYS A N 1
ATOM 731 C CA . LYS A 1 89 ? -8.783 -11.514 5.814 1.00 90.50 89 LYS A CA 1
ATOM 732 C C . LYS A 1 89 ? -9.700 -10.434 6.382 1.00 90.50 89 LYS A C 1
ATOM 734 O O . LYS A 1 89 ? -10.305 -10.629 7.434 1.00 90.50 89 LYS A O 1
ATOM 739 N N . PHE A 1 90 ? -9.819 -9.302 5.690 1.00 88.31 90 PHE A N 1
ATOM 740 C CA . PHE A 1 90 ? -10.593 -8.153 6.161 1.00 88.31 90 PHE A CA 1
ATOM 741 C C . PHE A 1 90 ? -11.944 -7.971 5.464 1.00 88.31 90 PHE A C 1
ATOM 743 O O . PHE A 1 90 ? -12.708 -7.079 5.854 1.00 88.31 90 PHE A O 1
ATOM 750 N N . ASN A 1 91 ? -12.291 -8.859 4.527 1.00 89.62 91 ASN A N 1
ATOM 751 C CA . ASN A 1 91 ? -13.503 -8.794 3.710 1.00 89.62 91 ASN A CA 1
ATOM 752 C C . ASN A 1 91 ? -13.635 -7.454 2.957 1.00 89.62 91 ASN A C 1
ATOM 754 O O . ASN A 1 91 ? -14.671 -6.789 3.017 1.00 89.62 91 ASN A O 1
ATOM 758 N N . PHE A 1 92 ? -12.556 -7.037 2.293 1.00 90.31 92 PHE A N 1
ATOM 759 C CA . PHE A 1 92 ? -12.531 -5.883 1.389 1.00 90.31 92 PHE A CA 1
ATOM 760 C C . PHE A 1 92 ? -12.673 -6.341 -0.060 1.00 90.31 92 PHE A C 1
ATOM 762 O O . PHE A 1 92 ? -12.344 -7.481 -0.396 1.00 90.31 92 PHE A O 1
ATOM 769 N N . LYS A 1 93 ? -13.161 -5.466 -0.946 1.00 89.94 93 LYS A N 1
ATOM 770 C CA . LYS A 1 93 ? -13.295 -5.836 -2.355 1.00 89.94 93 LYS A CA 1
ATOM 771 C C . LYS A 1 93 ? -11.921 -5.810 -3.002 1.00 89.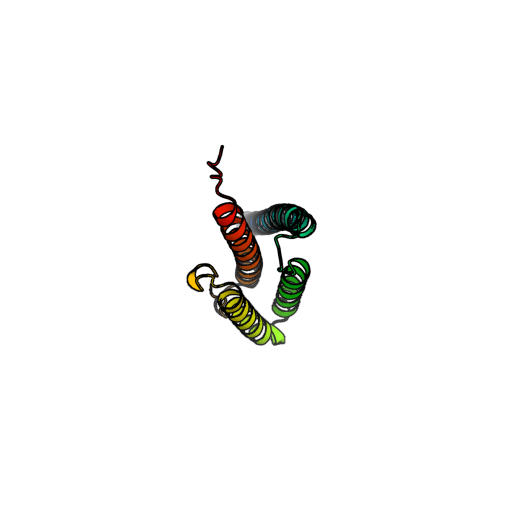94 93 LYS A C 1
ATOM 773 O O . LYS A 1 93 ? -11.193 -4.829 -2.896 1.00 89.94 93 LYS A O 1
ATOM 778 N N . ARG A 1 94 ? -11.583 -6.857 -3.756 1.00 89.06 94 ARG A N 1
ATOM 779 C CA . ARG A 1 94 ? -10.296 -6.899 -4.461 1.00 89.06 94 ARG A CA 1
ATOM 780 C C . ARG A 1 94 ? -10.126 -5.760 -5.478 1.00 89.06 94 ARG A C 1
ATOM 782 O O . ARG A 1 94 ? -9.006 -5.330 -5.734 1.00 89.06 94 ARG A O 1
ATOM 789 N N . THR A 1 95 ? -11.236 -5.247 -6.006 1.00 89.50 95 THR A N 1
ATOM 790 C CA . THR A 1 95 ? -11.285 -4.091 -6.914 1.00 89.50 95 THR A CA 1
ATOM 791 C C . THR A 1 95 ? -10.850 -2.776 -6.269 1.00 89.50 95 THR A C 1
ATOM 793 O O . THR A 1 95 ? -10.611 -1.816 -6.990 1.00 89.50 95 THR A O 1
ATOM 796 N N . ASP A 1 96 ? -10.752 -2.716 -4.937 1.00 86.50 96 ASP A N 1
ATOM 797 C CA . ASP A 1 96 ? -10.249 -1.538 -4.219 1.00 86.50 96 ASP A CA 1
ATOM 798 C C . ASP A 1 96 ? -8.710 -1.442 -4.280 1.00 86.50 96 ASP A C 1
ATOM 800 O O . ASP A 1 96 ? -8.128 -0.427 -3.890 1.00 86.50 96 ASP A O 1
ATOM 804 N N . PHE A 1 97 ? -8.047 -2.489 -4.786 1.00 93.44 97 PHE A N 1
ATOM 805 C CA . PHE A 1 97 ? -6.605 -2.548 -4.996 1.00 93.44 97 PHE A CA 1
ATOM 806 C C . PHE A 1 97 ? -6.276 -2.548 -6.491 1.00 93.44 97 PHE A C 1
ATOM 808 O O . PHE A 1 97 ? -6.842 -3.311 -7.276 1.00 93.44 97 PHE A O 1
ATOM 815 N N . THR A 1 98 ? -5.320 -1.712 -6.874 1.00 93.81 98 THR A N 1
ATOM 816 C CA . THR A 1 98 ? -4.764 -1.627 -8.221 1.00 93.81 98 THR A CA 1
ATOM 817 C C . THR A 1 98 ? -3.941 -2.872 -8.532 1.00 93.81 98 THR A C 1
ATOM 819 O O . THR A 1 98 ? -3.070 -3.270 -7.753 1.00 93.81 98 THR A O 1
ATOM 822 N N . ASP A 1 99 ? -4.186 -3.468 -9.698 1.00 92.06 99 ASP A N 1
ATOM 823 C CA . ASP A 1 99 ? -3.403 -4.596 -10.193 1.00 92.06 99 ASP A CA 1
ATOM 824 C C . ASP A 1 99 ? -2.041 -4.150 -10.713 1.00 92.06 99 ASP A C 1
ATOM 826 O O . ASP A 1 99 ? -1.938 -3.374 -11.661 1.00 92.06 99 ASP A O 1
ATOM 830 N N . ILE A 1 100 ? -0.990 -4.711 -10.123 1.00 92.81 100 ILE A N 1
ATOM 831 C CA . ILE A 1 100 ? 0.394 -4.458 -10.514 1.00 92.81 100 ILE A CA 1
ATOM 832 C C . ILE A 1 100 ? 0.795 -5.471 -11.586 1.00 92.81 100 ILE A C 1
ATOM 834 O O . ILE A 1 100 ? 0.551 -6.673 -11.449 1.00 92.81 100 ILE A O 1
ATOM 838 N N . ASN A 1 101 ? 1.407 -5.000 -12.671 1.00 91.19 101 ASN A N 1
ATOM 839 C CA . ASN A 1 101 ? 1.834 -5.853 -13.775 1.00 91.19 101 ASN A CA 1
ATOM 840 C C . ASN A 1 101 ? 3.149 -5.366 -14.404 1.00 91.19 101 ASN A C 1
ATOM 842 O O . ASN A 1 101 ? 3.591 -4.248 -14.166 1.00 91.19 101 ASN A O 1
ATOM 846 N N . LYS A 1 102 ? 3.760 -6.214 -15.239 1.00 88.56 102 LYS A N 1
ATOM 847 C CA . LYS A 1 102 ? 5.092 -5.974 -15.823 1.00 88.56 102 LYS A CA 1
ATOM 848 C C . LYS A 1 102 ? 5.151 -4.863 -16.876 1.00 88.56 102 LYS A C 1
ATOM 850 O O . LYS A 1 102 ? 6.240 -4.506 -17.306 1.00 88.56 102 LYS A O 1
ATOM 855 N N . THR A 1 103 ? 4.006 -4.375 -17.354 1.00 91.06 103 THR A N 1
ATOM 856 C CA . THR A 1 103 ? 3.969 -3.289 -18.350 1.00 91.06 103 THR A CA 1
ATOM 857 C C . THR A 1 103 ? 4.057 -1.908 -17.705 1.00 91.06 103 THR A C 1
ATOM 859 O O . THR A 1 103 ? 4.315 -0.933 -18.404 1.00 91.06 103 THR A O 1
ATOM 862 N N . MET A 1 104 ? 3.877 -1.838 -16.383 1.00 91.62 104 MET A N 1
ATOM 863 C CA . MET A 1 104 ? 4.055 -0.627 -15.593 1.00 91.62 104 MET A CA 1
ATOM 864 C C . MET A 1 104 ? 5.542 -0.288 -15.441 1.00 91.62 104 MET A C 1
ATOM 866 O O . MET A 1 104 ? 6.391 -1.163 -15.267 1.00 91.62 104 MET A O 1
ATOM 870 N N . THR A 1 105 ? 5.852 1.000 -15.464 1.00 91.12 105 THR A N 1
ATOM 871 C CA . THR A 1 105 ? 7.156 1.545 -15.076 1.00 91.12 105 THR A CA 1
ATOM 872 C C . THR A 1 105 ? 7.415 1.340 -13.579 1.00 91.12 105 THR A C 1
ATOM 874 O O . THR A 1 105 ? 6.485 1.170 -12.793 1.00 91.12 105 THR A O 1
ATOM 877 N N . LEU A 1 106 ? 8.682 1.400 -13.150 1.00 90.25 106 LEU A N 1
ATOM 878 C CA . LEU A 1 106 ? 9.040 1.284 -11.726 1.00 90.25 106 LEU A CA 1
ATOM 879 C C . LEU A 1 106 ? 8.325 2.328 -10.850 1.00 90.25 106 LEU A C 1
ATOM 881 O O . LEU A 1 106 ? 7.919 2.022 -9.733 1.00 90.25 106 LEU A O 1
ATOM 885 N N . GLU A 1 107 ? 8.132 3.537 -11.380 1.00 89.06 107 GLU A N 1
ATOM 886 C CA . GLU A 1 107 ? 7.386 4.617 -10.728 1.00 89.06 107 GLU A CA 1
ATOM 887 C C . GLU A 1 107 ? 5.903 4.255 -10.555 1.00 89.06 107 GLU A C 1
ATOM 889 O O . GLU A 1 107 ? 5.354 4.374 -9.462 1.00 89.06 107 GLU A O 1
ATOM 894 N N . GLU A 1 108 ? 5.254 3.752 -11.609 1.00 92.12 108 GLU A N 1
ATOM 895 C CA . GLU A 1 108 ? 3.858 3.302 -11.548 1.00 92.12 108 GLU A CA 1
ATOM 896 C C . GLU A 1 108 ? 3.679 2.130 -10.581 1.00 92.12 108 GLU A C 1
ATOM 898 O O . GLU A 1 108 ? 2.699 2.098 -9.840 1.00 92.12 108 GLU A O 1
ATOM 903 N N . ILE A 1 109 ? 4.639 1.202 -10.531 1.00 93.06 109 ILE A N 1
ATOM 904 C CA . ILE A 1 109 ? 4.641 0.096 -9.566 1.00 93.06 109 ILE A CA 1
ATOM 905 C C . ILE A 1 109 ? 4.763 0.636 -8.141 1.00 93.06 109 ILE A C 1
ATOM 907 O O . ILE A 1 109 ? 3.993 0.233 -7.269 1.00 93.06 109 ILE A O 1
ATOM 911 N N . ALA A 1 110 ? 5.678 1.577 -7.899 1.00 92.44 110 ALA A N 1
ATOM 912 C CA . ALA A 1 110 ? 5.845 2.181 -6.584 1.00 92.44 110 ALA A CA 1
ATOM 913 C C . ALA A 1 110 ? 4.583 2.929 -6.127 1.00 92.44 110 ALA A C 1
ATOM 915 O O . ALA A 1 110 ? 4.116 2.743 -5.000 1.00 92.44 110 ALA A O 1
ATOM 916 N N . ASN A 1 111 ? 3.987 3.714 -7.025 1.00 93.31 111 ASN A N 1
ATOM 917 C CA . ASN A 1 111 ? 2.746 4.436 -6.771 1.00 93.31 111 ASN A CA 1
ATOM 918 C C . ASN A 1 111 ? 1.561 3.481 -6.565 1.00 93.31 111 ASN A C 1
ATOM 920 O O . ASN A 1 111 ? 0.728 3.731 -5.698 1.00 93.31 111 ASN A O 1
ATOM 924 N N . ALA A 1 112 ? 1.489 2.368 -7.298 1.00 94.81 112 ALA A N 1
ATOM 925 C CA . ALA A 1 112 ? 0.455 1.354 -7.103 1.00 94.81 112 ALA A CA 1
ATOM 926 C C . ALA A 1 112 ? 0.600 0.639 -5.750 1.00 94.81 112 ALA A C 1
ATOM 928 O O . ALA A 1 112 ? -0.398 0.437 -5.063 1.00 94.81 112 ALA A O 1
ATOM 929 N N . LEU A 1 113 ? 1.826 0.310 -5.328 1.00 96.25 113 LEU A N 1
ATOM 930 C CA . LEU A 1 113 ? 2.098 -0.284 -4.015 1.00 96.25 113 LEU A CA 1
ATOM 931 C C . LEU A 1 113 ? 1.679 0.653 -2.873 1.00 96.25 113 LEU A C 1
ATOM 933 O O . LEU A 1 113 ? 0.914 0.246 -1.998 1.00 96.25 113 LEU A O 1
ATOM 937 N N . LYS A 1 114 ? 2.115 1.919 -2.913 1.00 95.56 114 LYS A N 1
ATOM 938 C CA . LYS A 1 114 ? 1.740 2.936 -1.914 1.00 95.56 114 LYS A CA 1
ATOM 939 C C . LYS A 1 114 ? 0.252 3.297 -1.972 1.00 95.56 114 LYS A C 1
ATOM 941 O O . LYS A 1 114 ? -0.376 3.500 -0.935 1.00 95.56 114 LYS A O 1
ATOM 946 N N . GLY A 1 115 ? -0.343 3.310 -3.162 1.00 93.94 115 GLY A N 1
ATOM 947 C CA . GLY A 1 115 ? -1.782 3.488 -3.352 1.00 93.94 115 GLY A CA 1
ATOM 948 C C . GLY A 1 115 ? -2.598 2.349 -2.740 1.00 93.94 115 GLY A C 1
ATOM 949 O O . GLY A 1 115 ? -3.570 2.605 -2.034 1.00 93.94 115 GLY A O 1
ATOM 950 N N . ASN A 1 116 ? -2.177 1.098 -2.935 1.00 96.69 116 ASN A N 1
ATOM 951 C CA . ASN A 1 116 ? -2.829 -0.067 -2.337 1.00 96.69 116 ASN A CA 1
ATOM 952 C C . ASN A 1 116 ? -2.700 -0.076 -0.809 1.00 96.69 116 ASN A C 1
ATOM 954 O O . ASN A 1 116 ? -3.672 -0.387 -0.120 1.00 96.69 116 ASN A O 1
ATOM 958 N N . GLU A 1 117 ? -1.540 0.318 -0.277 1.00 96.44 117 GLU A N 1
ATOM 959 C CA . GLU A 1 117 ? -1.327 0.526 1.159 1.00 96.44 117 GLU A CA 1
ATOM 960 C C . GLU A 1 117 ? -2.311 1.563 1.728 1.00 96.44 117 GLU A C 1
ATOM 962 O O . GLU A 1 117 ? -3.042 1.296 2.686 1.00 96.44 117 GLU A O 1
ATOM 967 N N . LEU A 1 118 ? -2.392 2.736 1.094 1.00 94.00 118 LEU A N 1
ATOM 968 C CA . LEU A 1 118 ? -3.297 3.804 1.508 1.00 94.00 118 LEU A CA 1
ATOM 969 C C . LEU A 1 118 ? -4.770 3.379 1.411 1.00 94.00 118 LEU A C 1
ATOM 971 O O . LEU A 1 118 ? -5.558 3.658 2.319 1.00 94.00 118 LEU A O 1
ATOM 975 N N . ASN A 1 119 ? -5.148 2.677 0.341 1.00 93.50 119 ASN A N 1
ATOM 976 C CA . ASN A 1 119 ? -6.498 2.146 0.169 1.00 93.50 119 ASN A CA 1
ATOM 977 C C . ASN A 1 119 ? -6.840 1.139 1.263 1.00 93.50 119 ASN A C 1
ATOM 979 O O . ASN A 1 119 ? -7.923 1.232 1.840 1.00 93.50 119 ASN A O 1
ATOM 983 N N . PHE A 1 120 ? -5.916 0.243 1.617 1.00 94.25 120 PHE A N 1
ATOM 984 C CA . PHE A 1 120 ? -6.102 -0.671 2.738 1.00 94.25 120 PHE A CA 1
ATOM 985 C C . PHE A 1 120 ? -6.397 0.097 4.035 1.00 94.25 120 PHE A C 1
ATOM 987 O O . PHE A 1 120 ? -7.415 -0.156 4.683 1.00 94.25 120 PHE A O 1
ATOM 994 N N . TYR A 1 121 ? -5.576 1.090 4.389 1.00 93.75 121 TYR A N 1
ATOM 995 C CA . TYR A 1 121 ? -5.797 1.893 5.597 1.00 93.75 121 TYR A CA 1
ATOM 996 C C . TYR A 1 121 ? -7.119 2.655 5.573 1.00 93.75 121 TYR A C 1
ATOM 998 O O . TYR A 1 121 ? -7.805 2.735 6.595 1.00 93.75 121 TYR A O 1
ATOM 1006 N N . ASN A 1 122 ? -7.513 3.185 4.417 1.00 90.88 122 ASN A N 1
ATOM 1007 C CA . ASN A 1 122 ? -8.808 3.833 4.252 1.00 90.88 122 ASN A CA 1
ATOM 1008 C C . ASN A 1 122 ? -9.961 2.852 4.486 1.00 90.88 122 ASN A C 1
ATOM 1010 O O . ASN A 1 122 ? -10.872 3.177 5.243 1.00 90.88 122 ASN A O 1
ATOM 1014 N N . GLN A 1 123 ? -9.906 1.650 3.911 1.00 89.75 123 GLN A N 1
ATOM 1015 C CA . GLN A 1 123 ? -10.930 0.618 4.102 1.00 89.75 123 GLN A CA 1
ATOM 1016 C C . GLN A 1 123 ? -11.037 0.181 5.566 1.00 89.75 123 GLN A C 1
ATOM 1018 O O . GLN A 1 123 ? -12.143 0.069 6.098 1.00 89.75 123 GLN A O 1
ATOM 1023 N N . VAL A 1 124 ? -9.903 0.013 6.255 1.00 89.69 124 VAL A N 1
ATOM 1024 C CA . VAL A 1 124 ? -9.891 -0.261 7.699 1.00 89.69 124 VAL A CA 1
ATOM 1025 C C . VAL A 1 124 ? -10.565 0.886 8.454 1.00 89.69 124 VAL A C 1
ATOM 1027 O O . VAL A 1 124 ? -11.527 0.652 9.181 1.00 89.69 124 VAL A O 1
ATOM 1030 N N . LEU A 1 125 ? -10.145 2.135 8.237 1.00 87.75 125 LEU A N 1
ATOM 1031 C CA . LEU A 1 125 ? -10.749 3.295 8.899 1.00 87.75 125 LEU A CA 1
ATOM 1032 C C . LEU A 1 125 ? -12.255 3.416 8.630 1.00 87.75 125 LEU A C 1
ATOM 1034 O O . LEU A 1 125 ? -13.006 3.729 9.550 1.00 87.75 125 LEU A O 1
ATOM 1038 N N . PHE A 1 126 ? -12.708 3.166 7.399 1.00 85.12 126 PHE A N 1
ATOM 1039 C CA . PHE A 1 126 ? -14.129 3.203 7.051 1.00 85.12 126 PHE A CA 1
ATOM 1040 C C . PHE A 1 126 ? -14.918 2.090 7.725 1.00 85.12 126 PHE A C 1
ATOM 1042 O O . PHE A 1 126 ? -16.000 2.356 8.237 1.00 85.12 126 PHE A O 1
ATOM 1049 N N . LYS A 1 127 ? -14.391 0.864 7.769 1.00 81.88 127 LYS A N 1
ATOM 1050 C CA . LYS A 1 127 ? -15.054 -0.256 8.446 1.00 81.88 127 LYS A CA 1
ATOM 1051 C C . LYS A 1 127 ? -15.219 0.013 9.943 1.00 81.88 127 LYS A C 1
ATOM 1053 O O . LYS A 1 127 ? -16.270 -0.284 10.497 1.00 81.88 127 LYS A O 1
ATOM 1058 N N . TYR A 1 128 ? -14.218 0.631 10.567 1.00 75.88 128 TYR A N 1
ATOM 1059 C CA . TYR A 1 128 ? -14.256 0.996 11.983 1.00 75.88 128 TYR A CA 1
ATOM 1060 C C . TYR A 1 128 ? -15.177 2.187 12.272 1.00 75.88 128 TYR A C 1
ATOM 1062 O O . TYR A 1 128 ? -16.056 2.090 13.120 1.00 75.88 128 TYR A O 1
ATOM 1070 N N . LYS A 1 129 ? -15.085 3.273 11.501 1.00 68.75 129 LYS A N 1
ATOM 1071 C CA . LYS A 1 129 ? -15.984 4.433 11.650 1.00 68.75 129 LYS A CA 1
ATOM 1072 C C . LYS A 1 129 ? -17.432 4.135 11.257 1.00 68.75 129 LYS A C 1
ATOM 1074 O O . LYS A 1 129 ? -18.363 4.687 11.833 1.00 68.75 129 LYS A O 1
ATOM 1079 N N . GLY A 1 130 ? -17.627 3.265 10.269 1.00 55.81 130 GLY A N 1
ATOM 1080 C CA . GLY A 1 130 ? -18.937 2.760 9.863 1.00 55.81 130 GLY A CA 1
ATOM 1081 C C . GLY A 1 130 ? -19.568 1.857 10.924 1.00 55.81 130 GLY A C 1
ATOM 1082 O O . GLY A 1 130 ? -20.789 1.847 11.043 1.00 55.81 130 GLY A O 1
ATOM 1083 N N . ALA A 1 131 ? -18.754 1.161 11.727 1.00 53.00 131 ALA A N 1
ATOM 1084 C CA . ALA A 1 131 ? -19.209 0.421 12.904 1.00 53.00 131 ALA A CA 1
ATOM 1085 C C . ALA A 1 131 ? -19.515 1.340 14.105 1.00 53.00 131 ALA A C 1
ATOM 1087 O O . ALA A 1 131 ? -20.412 1.034 14.883 1.00 53.00 131 ALA A O 1
ATOM 1088 N N . GLU A 1 132 ? -18.822 2.478 14.229 1.00 49.09 132 GLU A N 1
ATOM 1089 C CA . GLU A 1 132 ? -19.052 3.493 15.275 1.00 49.09 132 GLU A CA 1
ATOM 1090 C C . GLU A 1 132 ? -20.163 4.509 14.937 1.00 49.09 132 GLU A C 1
ATOM 1092 O O . GLU A 1 132 ? -20.553 5.300 15.791 1.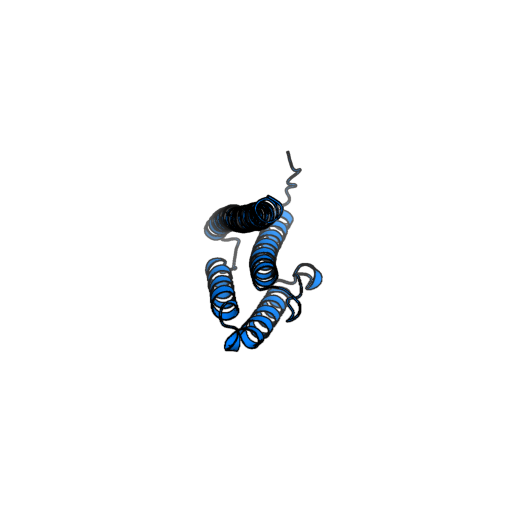00 49.09 132 GLU A O 1
ATOM 1097 N N . GLY A 1 133 ? -20.718 4.482 13.720 1.00 42.28 133 GLY A N 1
ATOM 1098 C CA . GLY A 1 133 ? -21.845 5.329 13.329 1.00 42.28 133 GLY A CA 1
ATOM 1099 C C . GLY A 1 133 ? -21.532 6.830 13.316 1.00 42.28 133 GLY A C 1
ATOM 1100 O O . GLY A 1 133 ? -22.204 7.592 14.000 1.00 42.28 133 GLY A O 1
ATOM 1101 N N . ALA A 1 134 ? -20.567 7.300 12.514 1.00 36.69 134 ALA A N 1
ATOM 1102 C CA . ALA A 1 134 ? -20.442 8.738 12.234 1.00 36.69 134 ALA A CA 1
ATOM 1103 C C . ALA A 1 134 ? -19.818 9.050 10.861 1.00 36.69 134 ALA A C 1
ATOM 1105 O O . ALA A 1 134 ? -18.691 8.661 10.546 1.00 36.69 134 ALA A O 1
ATOM 1106 N N . MET A 1 135 ? -20.579 9.799 10.056 1.00 38.00 135 MET A N 1
ATOM 1107 C CA . MET A 1 135 ? -20.184 10.403 8.783 1.00 38.00 135 MET A CA 1
ATOM 1108 C C . MET A 1 135 ? -18.950 11.299 8.945 1.00 38.00 135 MET A C 1
ATOM 1110 O O . MET A 1 135 ? -18.927 12.175 9.805 1.00 38.00 135 MET A O 1
ATOM 1114 N N . PHE A 1 136 ? -17.980 11.170 8.039 1.00 39.75 136 PHE A N 1
ATOM 1115 C CA . PHE A 1 136 ? -17.073 12.271 7.719 1.00 39.75 136 PHE A CA 1
ATOM 1116 C C . PHE A 1 136 ? -17.535 12.864 6.391 1.00 39.75 136 PHE A C 1
ATOM 1118 O O . PHE A 1 136 ? -17.156 12.388 5.323 1.00 39.75 136 PHE A O 1
ATOM 1125 N N . THR A 1 137 ? -18.387 13.885 6.453 1.00 39.44 137 THR A N 1
ATOM 1126 C CA . THR A 1 137 ? -18.496 14.834 5.345 1.00 39.44 137 THR A CA 1
ATOM 1127 C C . THR A 1 137 ? -17.162 15.563 5.257 1.00 39.44 137 THR A C 1
ATOM 1129 O O . THR A 1 137 ? -16.724 16.160 6.241 1.00 39.44 137 THR A O 1
ATOM 1132 N N . ALA A 1 138 ? -16.502 15.463 4.104 1.00 34.00 138 ALA A N 1
ATOM 1133 C CA . ALA A 1 138 ? -15.363 16.304 3.772 1.00 34.00 138 ALA A CA 1
ATOM 1134 C C . ALA A 1 138 ? -15.755 17.781 3.971 1.00 34.00 138 ALA A C 1
ATOM 1136 O O . ALA A 1 138 ? -16.823 18.192 3.512 1.00 34.00 138 ALA A O 1
ATOM 1137 N N . GLN A 1 139 ? -14.923 18.531 4.691 1.00 31.47 139 GLN A N 1
ATOM 1138 C CA . GLN A 1 139 ? -14.910 19.994 4.671 1.00 31.47 139 GLN A CA 1
ATOM 1139 C C . GLN A 1 139 ? -13.734 20.445 3.816 1.00 31.47 139 GLN A C 1
ATOM 1141 O O . GLN A 1 139 ? -12.671 19.786 3.918 1.00 31.47 139 GLN A O 1
#

Sequence (139 aa):
MRYLVVFFVCLAVSCSRGDREKESQDYFKKEIDSRMAKLKELKFADSLQVDILEVHTEVDRFLLLSKDIENLDVSINLSRKYFDELSQKFNFKRTDFTDINKTMTLEEIANALKGNELNFYNQVLFKYKGAEGA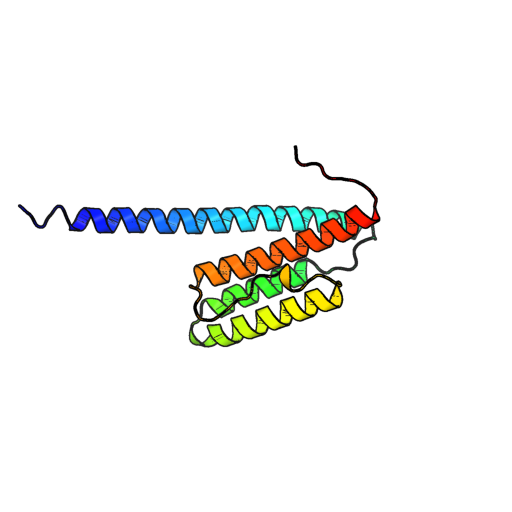MFTAQ

pLDDT: mean 79.95, std 18.52, range [31.47, 96.69]

Radius of gyration: 19.08 Å; chains: 1; bounding box: 46×41×58 Å

Foldseek 3Di:
DPPPVVVVVVVVVVVVVVVVLVVLVVVLVVLLVVLVVVQVVVVVVVPDPDDLVVLVVLLVVLLVQCVDPVSVVVSLVVLLVVLVVLCVVVVNDSVLADRDDPVDDSSRNNSSSSSSSSSSSVVRVCVVVVVVDDDDDDD

Secondary structure (DSSP, 8-state):
--STTHHHHHHHHHHHHHHHHHHHHHHHHHHHHHHHHHHHHHHHTT-----HHHHHHHHHHHHHHHTSTTTHHHHHHHHHHHHHHHHHHHT--GGGSPPP-TTS-HHHHHHHHHHHHHHHHHHHHHHHHHHHT------